Protein AF-A0A8D8G3G4-F1 (afdb_monomer)

Sequence (146 aa):
RKGREISDYAAKLGFFFSYIDLGGGFSGDKDVSIEKYSVHINKALDEFYPDDKGLTIIAEPGRYYSAAVVTSVIPVHGKRVFRDATDQNKIDKVFYYFNDGIYGTFISAKYRNQPVNPIIWKERGDCGPAYSTTLFGPTCDGSDFF

Nearest PDB structures (foldseek):
  7s3f-assembly1_B  TM=8.982E-01  e=3.004E-11  Homo sapiens
  7u6u-assembly1_B  TM=9.056E-01  e=3.654E-11  Homo sapiens
  1d7k-assembly1_B  TM=8.811E-01  e=3.423E-11  Homo sapiens
  7odc-assembly1_A-2  TM=8.958E-01  e=5.404E-11  Mus musculus
  4zgy-assembly1_A  TM=8.630E-01  e=3.900E-11  Homo sapiens

Foldseek 3Di:
DVVLVVQVVCVVVVDHDQEDEPEEDQAQPPPDDSCVPVVVVVVVCCVRPVPNPSHDYHYHYDNNVPVPPDDDDWDFPDKDWDADPVDNVHTAEMETETQAFCVPPCVVCVVVVHDDDDDDPDDPVPDDDDHHYKYAYDDPDPPRTD

Structure (mmCIF, N/CA/C/O backbone):
data_AF-A0A8D8G3G4-F1
#
_entry.id   AF-A0A8D8G3G4-F1
#
loop_
_atom_site.group_PDB
_atom_site.id
_atom_site.type_symbol
_atom_site.label_atom_id
_atom_site.label_alt_id
_atom_site.label_comp_id
_atom_site.label_asym_id
_atom_site.label_entity_id
_atom_site.label_seq_id
_atom_site.pdbx_PDB_ins_code
_atom_site.Cartn_x
_atom_site.Cartn_y
_atom_site.Cartn_z
_atom_site.occupancy
_atom_site.B_iso_or_equiv
_atom_site.auth_seq_id
_atom_site.auth_comp_id
_atom_site.auth_asym_id
_atom_site.auth_atom_id
_atom_site.pdbx_PDB_model_num
ATOM 1 N N . ARG A 1 1 ? -7.553 -5.935 24.695 1.00 89.44 1 ARG A N 1
ATOM 2 C CA . ARG A 1 1 ? -6.994 -5.712 26.053 1.00 89.44 1 ARG A CA 1
ATOM 3 C C . ARG A 1 1 ? -6.848 -4.234 26.422 1.00 89.44 1 ARG A C 1
ATOM 5 O O . ARG A 1 1 ? -7.676 -3.774 27.186 1.00 89.44 1 ARG A O 1
ATOM 12 N N . LYS A 1 2 ? -5.875 -3.469 25.892 1.00 93.69 2 LYS A N 1
ATOM 13 C CA . LYS A 1 2 ? -5.636 -2.072 26.330 1.00 93.69 2 LYS A CA 1
ATOM 14 C C . LYS A 1 2 ? -6.872 -1.166 26.217 1.00 93.69 2 LYS A C 1
ATOM 16 O O . LYS A 1 2 ? -7.165 -0.437 27.153 1.00 93.69 2 LYS A O 1
ATOM 21 N N . GLY A 1 3 ? -7.631 -1.269 25.122 1.00 92.62 3 GLY A N 1
ATOM 22 C CA . GLY A 1 3 ? -8.898 -0.538 24.986 1.00 92.62 3 GLY A CA 1
ATOM 23 C C . GLY A 1 3 ? -9.897 -0.842 26.111 1.00 92.62 3 GLY A C 1
ATOM 24 O O . GLY A 1 3 ? -10.552 0.071 26.606 1.00 92.62 3 GLY A O 1
ATOM 25 N N . ARG A 1 4 ? -9.946 -2.097 26.584 1.00 93.44 4 ARG A N 1
ATOM 26 C CA . ARG A 1 4 ? -10.833 -2.496 27.680 1.00 93.44 4 ARG A CA 1
ATOM 27 C C . ARG A 1 4 ? -10.364 -1.932 29.014 1.00 93.44 4 ARG A C 1
ATOM 29 O O . ARG A 1 4 ? -11.167 -1.349 29.724 1.00 93.44 4 ARG A O 1
ATOM 36 N N . GLU A 1 5 ? -9.061 -2.008 29.297 1.00 95.50 5 GLU A N 1
ATOM 37 C CA . GLU A 1 5 ? -8.463 -1.394 30.494 1.00 95.50 5 GLU A CA 1
ATOM 38 C C . GLU A 1 5 ? -8.795 0.104 30.591 1.00 95.50 5 GLU A C 1
ATOM 40 O O . GLU A 1 5 ? -9.141 0.600 31.662 1.00 95.50 5 GLU A O 1
ATOM 45 N N . ILE A 1 6 ? -8.712 0.819 29.463 1.00 95.44 6 ILE A N 1
ATOM 46 C CA . ILE A 1 6 ? -9.044 2.247 29.382 1.00 95.44 6 ILE A CA 1
ATOM 47 C C . ILE A 1 6 ? -10.545 2.466 29.600 1.00 95.44 6 ILE A C 1
ATOM 49 O O . ILE A 1 6 ? -10.916 3.346 30.373 1.00 95.44 6 ILE A O 1
ATOM 53 N N . SER A 1 7 ? -11.397 1.660 28.964 1.00 92.75 7 SER A N 1
ATOM 54 C CA . SER A 1 7 ? -12.857 1.771 29.091 1.00 92.75 7 SER A CA 1
ATO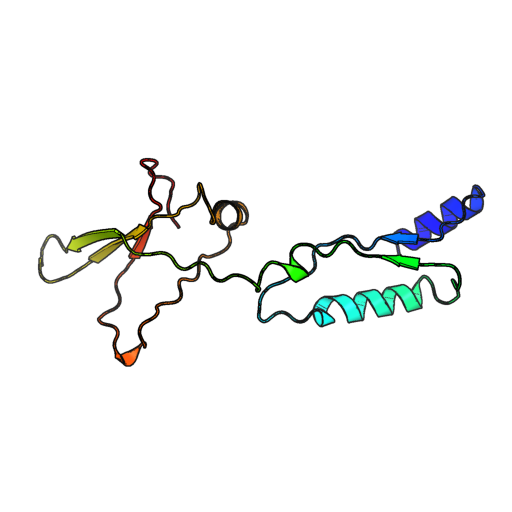M 55 C C . SER A 1 7 ? -13.331 1.490 30.522 1.00 92.75 7 SER A C 1
ATOM 57 O O . SER A 1 7 ? -14.140 2.240 31.061 1.00 92.75 7 SER A O 1
ATOM 59 N N . ASP A 1 8 ? -12.768 0.477 31.187 1.00 93.94 8 ASP A N 1
ATOM 60 C CA . ASP A 1 8 ? -13.067 0.153 32.588 1.00 93.94 8 ASP A CA 1
ATOM 61 C C . ASP A 1 8 ? -12.613 1.254 33.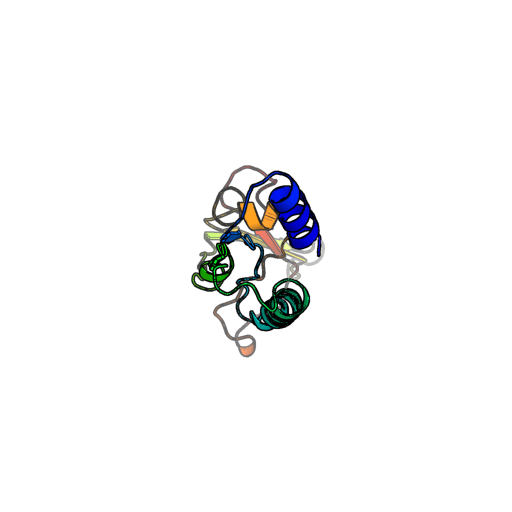545 1.00 93.94 8 ASP A C 1
ATOM 63 O O . ASP A 1 8 ? -13.291 1.565 34.527 1.00 93.94 8 ASP A O 1
ATOM 67 N N . TYR A 1 9 ? -11.451 1.851 33.278 1.00 96.94 9 TYR A N 1
ATOM 68 C CA . TYR A 1 9 ? -10.974 2.985 34.057 1.00 96.94 9 TYR A CA 1
ATOM 69 C C . TYR A 1 9 ? -11.873 4.212 33.865 1.00 96.94 9 TYR A C 1
ATOM 71 O O . TYR A 1 9 ? -12.252 4.847 34.848 1.00 96.94 9 TYR A O 1
ATOM 79 N N . ALA A 1 10 ? -12.272 4.506 32.628 1.00 95.75 10 ALA A N 1
ATOM 80 C CA . ALA A 1 10 ? -13.194 5.592 32.307 1.00 95.75 10 ALA A CA 1
ATOM 81 C C . ALA A 1 10 ? -14.556 5.410 33.002 1.00 95.75 10 ALA A C 1
ATOM 83 O O . ALA A 1 10 ? -15.073 6.363 33.589 1.00 95.75 10 ALA A O 1
ATOM 84 N N . ALA A 1 11 ? -15.080 4.181 33.052 1.00 94.19 11 ALA A N 1
ATOM 85 C CA . ALA A 1 11 ? -16.333 3.869 33.739 1.00 94.19 11 ALA A CA 1
ATOM 86 C C . ALA A 1 11 ? -16.271 4.170 35.246 1.00 94.19 11 ALA A C 1
ATOM 88 O O . ALA A 1 11 ? -17.225 4.710 35.807 1.00 94.19 11 ALA A O 1
ATOM 89 N N . LYS A 1 12 ? -15.129 3.917 35.905 1.00 97.31 12 LYS A N 1
ATOM 90 C CA . LYS A 1 12 ? -14.911 4.294 37.321 1.00 97.31 12 LYS A CA 1
ATOM 91 C C . LYS A 1 12 ? -14.946 5.807 37.550 1.00 97.31 12 LYS A C 1
ATOM 93 O O . LYS A 1 12 ? -15.196 6.242 38.668 1.00 97.31 12 LYS A O 1
ATOM 98 N N . LEU A 1 13 ? -14.693 6.591 36.505 1.00 97.88 13 LEU A N 1
ATOM 99 C CA . LEU A 1 13 ? -14.761 8.052 36.515 1.00 97.88 13 LEU A CA 1
ATOM 100 C C . LEU A 1 13 ? -16.129 8.587 36.050 1.00 97.88 13 LEU A C 1
ATOM 102 O O . LEU A 1 13 ? -16.302 9.799 35.960 1.00 97.88 13 LEU A O 1
ATOM 106 N N . GLY A 1 14 ? -17.096 7.710 35.758 1.00 97.31 14 GLY A N 1
ATOM 107 C CA . GLY A 1 14 ? -18.429 8.084 35.280 1.00 97.31 14 GLY A CA 1
ATOM 108 C C . GLY A 1 14 ? -18.532 8.308 33.766 1.00 97.31 14 GLY A C 1
ATOM 109 O O . GLY A 1 14 ? -19.561 8.796 33.303 1.00 97.31 14 GLY A O 1
ATOM 110 N N . PHE A 1 15 ? -17.503 7.952 32.988 1.00 95.38 15 PHE A N 1
ATOM 111 C CA . PHE A 1 15 ? -17.532 8.010 31.525 1.00 95.38 15 PHE A CA 1
ATOM 112 C C . PHE A 1 15 ? -17.838 6.634 30.930 1.00 95.38 15 PHE A C 1
ATOM 114 O O . PHE A 1 15 ? -17.093 5.679 31.136 1.00 95.38 15 PHE A O 1
ATOM 121 N N . PHE A 1 16 ? -18.904 6.549 30.136 1.00 92.19 16 PHE A N 1
ATOM 122 C CA . PHE A 1 16 ? -19.318 5.320 29.460 1.00 92.19 16 PHE A CA 1
ATOM 123 C C . PHE A 1 16 ? -19.148 5.491 27.954 1.00 92.19 16 PHE A C 1
ATOM 125 O O . PHE A 1 16 ? -19.860 6.274 27.326 1.00 92.19 16 PHE A O 1
ATOM 132 N N . PHE A 1 17 ? -18.175 4.794 27.373 1.00 91.44 17 PHE A N 1
ATOM 133 C CA . PHE A 1 17 ? -17.925 4.863 25.938 1.00 91.44 17 PHE A CA 1
ATOM 134 C C . PHE A 1 17 ? -18.878 3.951 25.171 1.00 91.44 17 PHE A C 1
ATOM 136 O O . PHE A 1 17 ? -19.101 2.807 25.550 1.00 91.44 17 PHE A O 1
ATOM 143 N N . SER A 1 18 ? -19.406 4.465 24.062 1.00 92.50 18 SER A N 1
ATOM 144 C CA . SER A 1 18 ? -20.281 3.719 23.148 1.00 92.50 18 SER A CA 1
ATOM 145 C C . SER A 1 18 ? -19.610 3.411 21.812 1.00 92.50 18 SER A C 1
ATOM 147 O O . SER A 1 18 ? -20.252 2.847 20.935 1.00 92.50 18 SER A O 1
ATOM 149 N N . TYR A 1 19 ? -18.338 3.780 21.638 1.00 93.81 19 TYR A N 1
ATOM 150 C CA . TYR A 1 19 ? -17.601 3.591 20.392 1.00 93.81 19 TYR A CA 1
ATOM 151 C C . TYR A 1 19 ? -16.211 3.014 20.642 1.00 93.81 19 TYR A C 1
ATOM 153 O O . TYR A 1 19 ? -15.516 3.434 21.568 1.00 93.81 19 TYR A O 1
ATOM 161 N N . ILE A 1 20 ? -15.794 2.101 19.765 1.00 93.31 20 ILE A N 1
ATOM 162 C CA . ILE A 1 20 ? -14.396 1.693 19.606 1.00 93.31 20 ILE A CA 1
ATOM 163 C C . ILE A 1 20 ? -13.993 1.950 18.171 1.00 93.31 20 ILE A C 1
ATOM 165 O O . ILE A 1 20 ? -14.584 1.387 17.253 1.00 93.31 20 ILE A O 1
ATOM 169 N N . ASP A 1 21 ? -12.942 2.743 18.009 1.00 95.75 21 ASP A N 1
ATOM 170 C CA . ASP A 1 21 ? -12.271 2.917 16.735 1.00 95.75 21 ASP A CA 1
ATOM 171 C C . ASP A 1 21 ? -11.052 1.996 16.646 1.00 95.75 21 ASP A C 1
ATOM 173 O O . ASP A 1 21 ? -10.131 2.065 17.465 1.00 95.75 21 ASP A O 1
ATOM 177 N N . LEU A 1 22 ? -11.072 1.094 15.667 1.00 95.69 22 LEU A N 1
ATOM 178 C CA . LEU A 1 22 ? -9.977 0.170 15.376 1.00 95.69 22 LEU A CA 1
ATOM 179 C C . LEU A 1 22 ? -8.855 0.825 14.554 1.00 95.69 22 LEU A C 1
ATOM 181 O O . LEU A 1 22 ? -7.785 0.229 14.407 1.00 95.69 22 LEU A O 1
ATOM 185 N N . GLY A 1 23 ? -9.090 2.024 14.018 1.00 97.06 23 GLY A N 1
ATOM 186 C CA . GLY A 1 23 ? -8.196 2.717 13.104 1.00 97.06 23 GLY A CA 1
ATOM 187 C C . GLY A 1 23 ? -8.055 1.993 11.764 1.00 97.06 23 GLY A C 1
ATOM 188 O O . GLY A 1 23 ? -8.939 1.258 11.316 1.00 97.06 23 GLY A O 1
ATOM 189 N N . GLY A 1 24 ? -6.926 2.230 11.095 1.00 96.88 24 GLY A N 1
ATOM 190 C CA . GLY A 1 24 ? -6.595 1.640 9.798 1.00 96.88 24 GLY A CA 1
ATOM 191 C C . GLY A 1 24 ? -5.493 0.576 9.860 1.00 96.88 24 GLY A C 1
ATOM 192 O O . GLY A 1 24 ? -5.369 -0.198 10.801 1.00 96.88 24 GLY A O 1
ATOM 193 N N . GLY A 1 25 ? -4.654 0.537 8.821 1.00 95.00 25 GLY A N 1
ATOM 194 C CA . GLY A 1 25 ? -3.491 -0.363 8.759 1.00 95.00 25 GLY A CA 1
ATOM 195 C C . GLY A 1 25 ? -3.753 -1.730 8.119 1.00 95.00 25 GLY A C 1
ATOM 196 O O . GLY A 1 25 ? -2.810 -2.491 7.905 1.00 95.00 25 GLY A O 1
ATOM 197 N N . PHE A 1 26 ? -4.998 -2.019 7.739 1.00 96.31 26 PHE A N 1
ATOM 198 C CA . PHE A 1 26 ? -5.336 -3.179 6.916 1.00 96.31 26 PHE A CA 1
ATOM 199 C C . PHE A 1 26 ? -4.617 -3.105 5.557 1.00 96.31 26 PHE A C 1
ATOM 201 O O . PHE A 1 26 ? -4.594 -2.047 4.913 1.00 96.31 26 PHE A O 1
ATOM 208 N N . SER A 1 27 ? -4.018 -4.219 5.124 1.00 94.06 27 SER A N 1
ATOM 209 C CA . SER A 1 27 ? -3.421 -4.308 3.785 1.00 94.06 27 SER A CA 1
ATOM 210 C C . SER A 1 27 ? -4.509 -4.175 2.718 1.00 94.06 27 SER A C 1
ATOM 212 O O . SER A 1 27 ? -5.607 -4.685 2.897 1.00 94.06 27 SER A O 1
ATOM 214 N N . GLY A 1 28 ? -4.196 -3.484 1.622 1.00 93.31 28 GLY A N 1
ATOM 215 C CA . GLY A 1 28 ? -5.020 -3.464 0.409 1.00 93.31 28 GLY A CA 1
ATOM 216 C C . GLY A 1 28 ? -4.300 -4.088 -0.782 1.00 93.31 28 GLY A C 1
ATOM 217 O O . GLY A 1 28 ? -4.609 -3.757 -1.924 1.00 93.31 28 GLY A O 1
ATOM 218 N N . ASP A 1 29 ? -3.284 -4.913 -0.524 1.00 90.81 29 ASP A N 1
ATOM 219 C CA . ASP A 1 29 ? -2.539 -5.602 -1.572 1.00 90.81 29 ASP A CA 1
ATOM 220 C C . ASP A 1 29 ? -3.441 -6.667 -2.216 1.00 90.81 29 ASP A C 1
ATOM 222 O O . ASP A 1 29 ? -4.194 -7.350 -1.522 1.00 90.81 29 ASP A O 1
ATOM 226 N N . LYS A 1 30 ? -3.353 -6.819 -3.543 1.00 86.56 30 LYS A N 1
ATOM 227 C CA . LYS A 1 30 ? -4.296 -7.602 -4.365 1.00 86.56 30 LYS A CA 1
ATOM 228 C C . LYS A 1 30 ? -4.536 -9.038 -3.874 1.00 86.56 30 LYS A C 1
ATOM 230 O O . LYS A 1 30 ? -5.646 -9.540 -4.006 1.00 86.56 30 LYS A O 1
ATOM 235 N N . ASP A 1 31 ? -3.518 -9.660 -3.285 1.00 89.25 31 ASP A N 1
ATOM 236 C CA . ASP A 1 31 ? -3.534 -11.071 -2.887 1.00 89.25 31 ASP A CA 1
ATOM 237 C C . ASP A 1 31 ? -3.518 -11.264 -1.357 1.00 89.25 31 ASP A C 1
ATOM 239 O O . ASP A 1 31 ? -3.179 -12.338 -0.855 1.00 89.25 31 ASP A O 1
ATOM 243 N N . VAL A 1 32 ? -3.865 -10.22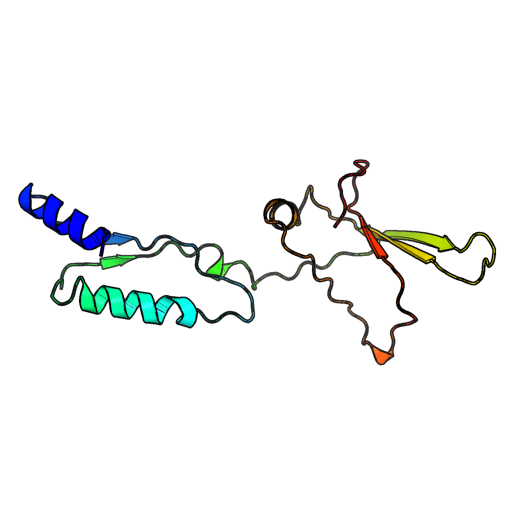6 -0.585 1.00 93.06 32 VAL A N 1
ATOM 244 C CA . VAL A 1 32 ? -3.911 -10.282 0.884 1.00 93.06 32 VAL A CA 1
ATOM 245 C C . VAL A 1 32 ? -5.355 -10.204 1.374 1.00 93.06 32 VAL A C 1
ATOM 247 O O . VAL A 1 32 ? -5.995 -9.159 1.314 1.00 93.06 32 VAL A O 1
ATOM 250 N N . SER A 1 33 ? -5.860 -11.314 1.920 1.00 94.81 33 SER A N 1
ATOM 251 C CA . SER A 1 33 ? -7.202 -11.367 2.511 1.00 94.81 33 SER A CA 1
ATOM 252 C C . SER A 1 33 ? -7.297 -10.563 3.814 1.00 94.81 33 SER A C 1
ATOM 254 O O . SER A 1 33 ? -6.410 -10.629 4.674 1.00 94.81 33 SER A O 1
ATOM 256 N N . ILE A 1 34 ? -8.429 -9.876 4.006 1.00 95.69 34 ILE A N 1
ATOM 257 C CA . ILE A 1 34 ? -8.776 -9.184 5.257 1.00 95.69 34 ILE A CA 1
ATOM 258 C C . ILE A 1 34 ? -8.890 -10.145 6.448 1.00 95.69 34 ILE A C 1
ATOM 260 O O . ILE A 1 34 ? -8.703 -9.726 7.591 1.00 95.69 34 ILE A O 1
ATOM 264 N N . GLU A 1 35 ? -9.118 -11.438 6.196 1.00 96.50 35 GLU A N 1
ATOM 265 C CA . GLU A 1 35 ? -9.202 -12.482 7.228 1.00 96.50 35 GLU A CA 1
ATOM 266 C C . GLU A 1 35 ? -7.940 -12.583 8.082 1.00 96.50 35 GLU A C 1
ATOM 268 O O . GLU A 1 35 ? -8.022 -12.901 9.269 1.00 96.50 35 GLU A O 1
ATOM 273 N N . LYS A 1 36 ? -6.784 -12.201 7.520 1.00 95.56 36 LYS A N 1
ATOM 274 C CA . LYS A 1 36 ? -5.522 -12.069 8.260 1.00 95.56 36 LYS A CA 1
ATOM 275 C C . LYS A 1 36 ? -5.651 -11.163 9.492 1.00 95.56 36 LYS A C 1
ATOM 277 O O . LYS A 1 36 ? -4.889 -11.315 10.442 1.00 95.56 36 LYS A O 1
ATOM 282 N N . TYR A 1 37 ? -6.588 -10.216 9.473 1.00 95.81 37 TYR A N 1
ATOM 283 C CA . TYR A 1 37 ? -6.842 -9.264 10.551 1.00 95.81 37 TYR A CA 1
ATOM 284 C C . TYR A 1 37 ? -8.176 -9.542 11.248 1.00 95.81 37 TYR A C 1
ATOM 286 O O . TYR A 1 37 ? -8.224 -9.590 12.479 1.00 95.81 37 TYR A O 1
ATOM 294 N N . SER A 1 38 ? -9.255 -9.740 10.480 1.00 96.31 38 SER A N 1
ATOM 295 C CA . SER A 1 38 ? -10.621 -9.769 11.018 1.00 96.31 38 SER A CA 1
ATOM 296 C C . SER A 1 38 ? -10.853 -10.914 12.002 1.00 96.31 38 SER A C 1
ATOM 298 O O . SER A 1 38 ? -11.510 -10.702 13.015 1.00 96.31 38 SER A O 1
ATOM 300 N N . VAL A 1 39 ? -10.251 -12.090 11.787 1.00 97.56 39 VAL A N 1
ATOM 301 C CA . VAL A 1 39 ? -10.379 -13.236 12.707 1.00 97.56 39 VAL A CA 1
ATOM 302 C C . VAL A 1 39 ? -9.844 -12.892 14.099 1.00 97.56 39 VAL A C 1
ATOM 304 O O . VAL A 1 39 ? -10.472 -13.202 15.111 1.00 97.56 39 VAL A O 1
ATOM 307 N N . HIS A 1 40 ? -8.697 -12.217 14.164 1.00 96.94 40 HIS A N 1
ATOM 308 C CA . HIS A 1 40 ? -8.088 -11.825 15.433 1.00 96.94 40 HIS A CA 1
ATOM 309 C C . HIS A 1 40 ? -8.833 -10.671 16.102 1.00 96.94 40 HIS A C 1
ATOM 311 O O . HIS A 1 40 ? -8.977 -10.670 17.323 1.00 96.94 40 HIS A O 1
ATOM 317 N N . ILE A 1 41 ? -9.316 -9.711 15.310 1.00 96.31 41 ILE A N 1
ATOM 318 C CA . ILE A 1 41 ? -10.118 -8.586 15.798 1.00 96.31 41 ILE A CA 1
ATOM 319 C C . ILE A 1 41 ? -11.423 -9.098 16.399 1.00 96.31 41 ILE A C 1
ATOM 321 O O . ILE A 1 41 ? -11.703 -8.794 17.553 1.00 96.31 41 ILE A O 1
ATOM 325 N N . ASN A 1 42 ? -12.168 -9.926 15.665 1.00 95.88 42 ASN A N 1
ATOM 326 C CA . ASN A 1 42 ? -13.444 -10.476 16.120 1.00 95.88 42 ASN A CA 1
ATOM 327 C C . ASN A 1 42 ? -13.260 -11.296 17.397 1.00 95.88 42 ASN A C 1
ATOM 329 O O . ASN A 1 42 ? -13.931 -11.031 18.387 1.00 95.88 42 ASN A O 1
ATOM 333 N N . LYS A 1 43 ? -12.256 -12.183 17.440 1.00 96.88 43 LYS A N 1
ATOM 334 C CA . LYS A 1 43 ? -11.939 -12.938 18.659 1.00 96.88 43 LYS A CA 1
ATOM 335 C C . LYS A 1 43 ? -11.640 -12.024 19.854 1.00 96.88 43 LYS A C 1
ATOM 337 O O . LYS A 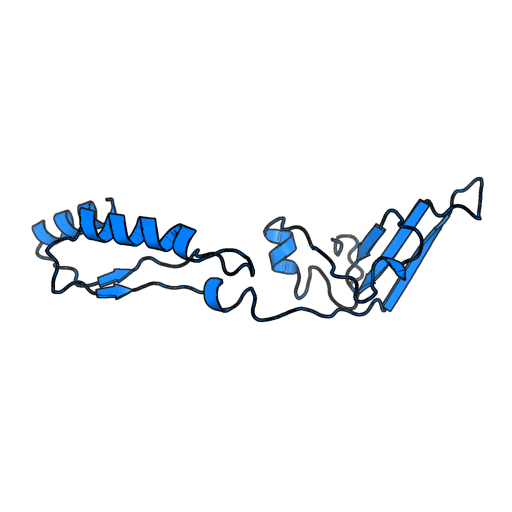1 43 ? -12.053 -12.317 20.970 1.00 96.88 43 LYS A O 1
ATOM 342 N N . ALA A 1 44 ? -10.902 -10.935 19.642 1.00 95.56 44 ALA A N 1
ATOM 343 C CA . ALA A 1 44 ? -10.600 -9.989 20.709 1.00 95.56 44 ALA A CA 1
ATOM 344 C C . ALA A 1 44 ? -11.841 -9.195 21.148 1.00 95.56 44 ALA A C 1
ATOM 346 O O . ALA A 1 44 ? -11.976 -8.894 22.331 1.00 95.56 44 ALA A O 1
ATOM 347 N N . LEU A 1 45 ? -12.736 -8.844 20.226 1.00 94.25 45 LEU A N 1
ATOM 348 C CA . LEU A 1 45 ? -14.000 -8.191 20.559 1.00 94.25 45 LEU A CA 1
ATOM 349 C C . LEU A 1 45 ? -14.882 -9.118 21.400 1.00 94.25 45 LEU A C 1
ATOM 351 O O . LEU A 1 45 ? -15.338 -8.690 22.456 1.00 94.25 45 LEU A O 1
ATOM 355 N N . ASP A 1 46 ? -15.005 -10.388 21.012 1.00 94.25 46 ASP A N 1
ATOM 356 C CA . ASP A 1 46 ? -15.747 -11.401 21.771 1.00 94.25 46 ASP A CA 1
ATOM 357 C C . ASP A 1 46 ? -15.152 -11.615 23.175 1.00 94.25 46 ASP A C 1
ATOM 359 O O . ASP A 1 46 ? -15.883 -11.764 24.150 1.00 94.25 46 ASP A O 1
ATOM 363 N N . GLU A 1 47 ? -13.820 -11.608 23.304 1.00 95.62 47 GLU A N 1
ATOM 364 C CA . GLU A 1 47 ? -13.134 -11.796 24.591 1.00 95.62 47 GLU A CA 1
ATOM 365 C C . GLU A 1 47 ? -13.254 -10.573 25.514 1.00 95.62 47 GLU A C 1
ATOM 367 O O . GLU A 1 47 ? -13.439 -10.723 26.721 1.00 95.62 47 GLU A O 1
ATOM 372 N N . PHE A 1 48 ? -13.104 -9.356 24.978 1.00 93.69 48 PHE A N 1
ATOM 373 C CA . PHE A 1 48 ? -12.980 -8.141 25.793 1.00 93.69 48 PHE A CA 1
ATOM 374 C C . PHE A 1 48 ? -14.273 -7.323 25.913 1.00 93.69 48 PHE A C 1
ATOM 376 O O . PHE A 1 48 ? -14.361 -6.490 26.816 1.00 93.69 48 PHE A O 1
ATOM 383 N N . TYR A 1 49 ? -15.257 -7.537 25.040 1.00 92.19 49 TYR A N 1
ATOM 384 C CA . TYR A 1 49 ? -16.534 -6.813 25.025 1.00 92.19 49 TYR A CA 1
ATOM 385 C C . TYR A 1 49 ? -17.754 -7.742 24.812 1.00 92.19 49 TYR A C 1
ATOM 387 O O . TYR A 1 49 ? -18.624 -7.412 24.007 1.00 92.19 49 TYR A O 1
ATOM 395 N N . PRO A 1 50 ? -17.866 -8.887 25.524 1.00 88.44 50 PRO A N 1
ATOM 396 C CA . PRO A 1 50 ? -18.908 -9.894 25.270 1.00 88.44 50 PRO A CA 1
ATOM 397 C C . PRO A 1 50 ? -20.350 -9.412 25.517 1.00 88.44 50 PRO A C 1
ATOM 399 O O . PRO A 1 50 ? -21.274 -9.882 24.858 1.00 88.44 50 PRO A O 1
ATOM 402 N N . ASP A 1 51 ? -20.553 -8.472 26.446 1.00 80.88 51 ASP A N 1
ATOM 403 C CA . ASP A 1 51 ? -21.885 -8.064 26.931 1.00 80.88 51 ASP A CA 1
ATOM 404 C C . ASP A 1 51 ? -22.273 -6.621 26.553 1.00 80.88 51 ASP A C 1
ATOM 406 O O . ASP A 1 51 ? -23.296 -6.091 26.997 1.00 80.88 51 ASP A O 1
ATOM 410 N N . ASP A 1 52 ? -21.473 -5.960 25.719 1.00 73.81 52 ASP A N 1
ATOM 411 C CA . ASP A 1 52 ? -21.572 -4.522 25.463 1.00 73.81 52 ASP A CA 1
ATOM 412 C C . ASP A 1 52 ? -22.556 -4.204 24.314 1.00 73.81 52 ASP A C 1
ATOM 414 O O . ASP A 1 52 ? -22.197 -3.745 23.232 1.00 73.81 52 ASP A O 1
ATOM 418 N N . LYS A 1 53 ? -23.857 -4.437 24.552 1.00 68.62 53 LYS A N 1
ATOM 419 C CA . LYS A 1 53 ? -24.941 -4.264 23.552 1.00 68.62 53 LYS A CA 1
ATOM 420 C C . LYS A 1 53 ? -25.133 -2.829 23.028 1.00 68.62 53 LYS A C 1
ATOM 422 O O . LYS A 1 53 ? -25.873 -2.637 22.068 1.00 68.62 53 LYS A O 1
ATOM 427 N N . GLY A 1 54 ? -24.516 -1.831 23.661 1.00 80.88 54 GLY A N 1
ATOM 428 C CA . GLY A 1 54 ? -24.546 -0.422 23.241 1.00 80.88 54 GLY A CA 1
ATOM 429 C C . GLY A 1 54 ? -23.271 0.053 22.539 1.00 80.88 54 GLY A C 1
ATOM 430 O O . GLY A 1 54 ? -23.150 1.241 22.239 1.00 80.88 54 GLY A O 1
ATOM 431 N N . LEU A 1 55 ? -22.310 -0.843 22.318 1.00 90.12 55 LEU A N 1
ATOM 432 C CA . LEU A 1 55 ? -21.002 -0.521 21.766 1.00 90.12 55 LEU A CA 1
ATOM 433 C C . LEU A 1 55 ? -21.012 -0.627 20.240 1.00 90.12 55 LEU A C 1
ATOM 435 O O . LEU A 1 55 ? -21.324 -1.667 19.667 1.00 90.12 55 LEU A O 1
ATOM 439 N N . THR A 1 56 ? -20.637 0.459 19.579 1.00 94.69 56 THR A N 1
ATOM 440 C CA . THR A 1 56 ? -20.478 0.536 18.128 1.00 94.69 56 THR A CA 1
ATOM 441 C C . THR A 1 56 ? -19.003 0.408 17.772 1.00 94.69 56 THR A C 1
ATOM 443 O O . THR A 1 56 ? -18.165 1.167 18.261 1.00 94.69 56 THR A O 1
ATOM 446 N N . ILE A 1 57 ? -18.672 -0.544 16.903 1.00 94.06 57 ILE A N 1
ATOM 447 C CA . ILE A 1 57 ? -17.306 -0.733 16.411 1.00 94.06 57 ILE A CA 1
ATOM 448 C C . ILE A 1 57 ? -17.167 -0.033 15.061 1.00 94.06 57 ILE A C 1
ATOM 450 O O . ILE A 1 57 ? -17.946 -0.292 14.143 1.00 94.06 57 ILE A O 1
ATOM 454 N N . ILE A 1 58 ? -16.169 0.837 14.942 1.00 97.12 58 ILE A N 1
ATOM 455 C CA . ILE A 1 58 ? -15.805 1.526 13.702 1.00 97.12 58 ILE A CA 1
ATOM 456 C C . ILE A 1 58 ? -14.340 1.249 13.353 1.00 97.12 58 ILE A C 1
ATOM 458 O O . ILE A 1 58 ? -13.560 0.765 14.175 1.00 97.12 58 ILE A O 1
ATOM 462 N N . ALA A 1 59 ? -13.977 1.527 12.106 1.00 97.56 59 ALA A N 1
ATOM 463 C CA . ALA A 1 59 ? -12.611 1.425 11.617 1.00 97.56 59 ALA A CA 1
ATOM 464 C C . ALA A 1 59 ? -12.360 2.489 10.541 1.00 97.56 59 ALA A C 1
ATOM 466 O O . ALA A 1 59 ? -13.294 2.947 9.880 1.00 97.56 59 ALA A O 1
ATOM 467 N N . GLU A 1 60 ? -11.087 2.795 10.298 1.00 97.81 60 GLU A N 1
ATOM 468 C CA . GLU A 1 60 ? -10.611 3.799 9.336 1.00 97.81 60 GLU A CA 1
ATOM 469 C C . GLU A 1 60 ? -9.782 3.157 8.190 1.00 97.81 60 GLU A C 1
ATOM 471 O O . GLU A 1 60 ? -8.599 3.471 7.986 1.00 97.81 60 GLU A O 1
ATOM 476 N N . PRO A 1 61 ? -10.339 2.198 7.419 1.00 96.75 61 PRO A N 1
ATOM 477 C CA . PRO A 1 61 ? -9.608 1.519 6.351 1.00 96.75 61 PRO A CA 1
ATOM 478 C C . PRO A 1 61 ? -9.348 2.446 5.149 1.00 96.75 61 PRO A C 1
ATOM 480 O O . PRO A 1 61 ? -10.199 2.625 4.288 1.00 96.75 61 PRO A O 1
ATOM 483 N N . GLY A 1 62 ? -8.135 2.991 5.033 1.00 96.69 62 GLY A N 1
ATOM 484 C CA . GLY A 1 62 ? -7.719 3.755 3.845 1.00 96.69 62 GLY A CA 1
ATOM 485 C C . GLY A 1 62 ? -7.153 2.871 2.727 1.00 96.69 62 GLY A C 1
ATOM 486 O O . GLY A 1 62 ? -7.764 2.669 1.676 1.00 96.69 62 GLY A O 1
ATOM 487 N N . ARG A 1 63 ? -5.951 2.320 2.958 1.00 93.81 63 ARG A N 1
ATOM 488 C CA . ARG A 1 63 ? -5.209 1.515 1.9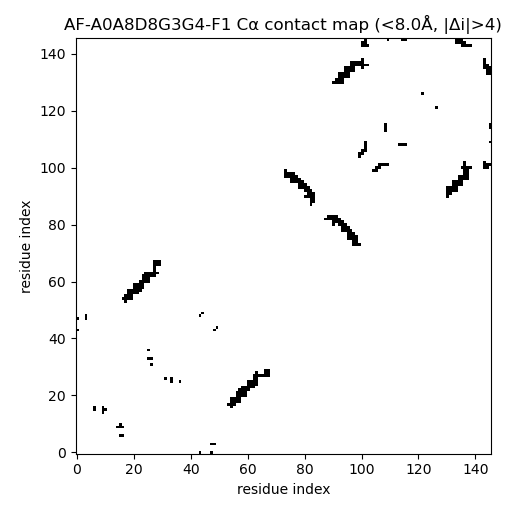67 1.00 93.81 63 ARG A CA 1
ATOM 489 C C . ARG A 1 63 ? -5.993 0.294 1.491 1.00 93.81 63 ARG A C 1
ATOM 491 O O . ARG A 1 63 ? -5.932 -0.024 0.311 1.00 93.81 63 ARG A O 1
ATOM 498 N N . TYR A 1 64 ? -6.738 -0.338 2.395 1.00 96.44 64 TYR A N 1
ATOM 499 C CA . TYR A 1 64 ? -7.590 -1.491 2.106 1.00 96.44 64 TYR A CA 1
ATOM 500 C C . TYR A 1 64 ? -8.500 -1.277 0.893 1.00 96.44 64 TYR A C 1
ATOM 502 O O . TYR A 1 64 ? -8.542 -2.121 0.007 1.00 96.44 64 TYR A O 1
ATOM 510 N N . TYR A 1 65 ? -9.164 -0.121 0.808 1.00 95.62 65 TYR A N 1
ATOM 511 C CA . TYR A 1 65 ? -10.070 0.177 -0.302 1.00 95.62 65 TYR A CA 1
ATOM 512 C C . TYR A 1 65 ? -9.371 0.665 -1.573 1.00 95.62 65 TYR A C 1
ATOM 514 O O . TYR A 1 65 ? -9.969 0.630 -2.642 1.00 95.62 65 TYR A O 1
ATOM 522 N N . SER A 1 66 ? -8.139 1.167 -1.475 1.00 94.50 66 SER A N 1
ATOM 523 C CA . SER A 1 66 ? -7.543 2.014 -2.520 1.00 94.50 66 SER A CA 1
ATOM 524 C C . SER A 1 66 ? -6.268 1.460 -3.153 1.00 94.50 66 SER A C 1
ATOM 526 O O . SER A 1 66 ? -5.888 1.919 -4.225 1.00 94.50 66 SER A O 1
ATOM 528 N N . ALA A 1 67 ? -5.587 0.490 -2.541 1.00 91.81 67 ALA A N 1
ATOM 529 C CA . ALA A 1 67 ? -4.284 0.051 -3.042 1.00 91.81 67 ALA A CA 1
ATOM 530 C C . ALA A 1 67 ? -4.366 -0.785 -4.330 1.00 91.81 67 ALA A C 1
ATOM 532 O O . ALA A 1 67 ? -3.625 -0.507 -5.267 1.00 91.81 67 ALA A O 1
ATOM 533 N N . ALA A 1 68 ? -5.257 -1.777 -4.405 1.00 92.12 68 ALA A N 1
ATOM 534 C CA . ALA A 1 68 ? -5.336 -2.682 -5.558 1.00 92.12 68 ALA A CA 1
ATOM 535 C C . ALA A 1 68 ? -6.247 -2.194 -6.703 1.00 92.12 68 ALA A C 1
ATOM 537 O O . ALA A 1 68 ? -6.348 -2.869 -7.726 1.00 92.12 68 ALA A O 1
ATOM 538 N N . VAL A 1 69 ? -6.924 -1.049 -6.550 1.00 93.12 69 VAL A N 1
ATOM 539 C CA . VAL A 1 69 ? -7.932 -0.584 -7.527 1.00 93.12 69 VAL A CA 1
ATOM 540 C C . VAL A 1 69 ? -7.330 0.131 -8.737 1.00 93.12 69 VAL A C 1
ATOM 542 O O . VAL A 1 69 ? -8.004 0.280 -9.753 1.00 93.12 69 VAL A O 1
ATOM 545 N N . VAL A 1 70 ? -6.065 0.555 -8.656 1.00 90.12 70 VAL A N 1
ATOM 546 C CA . VAL A 1 70 ? -5.359 1.242 -9.745 1.00 90.12 70 VAL A CA 1
ATOM 547 C C . VAL A 1 70 ? -4.121 0.450 -10.146 1.00 90.12 70 VAL A C 1
ATOM 549 O O . VAL A 1 70 ? -3.348 0.005 -9.304 1.00 90.12 70 VAL A O 1
ATOM 552 N N . THR A 1 71 ? -3.905 0.314 -11.454 1.00 89.56 71 THR A N 1
ATOM 553 C CA . THR A 1 71 ? -2.630 -0.134 -12.027 1.00 89.56 71 THR A CA 1
ATOM 554 C C . THR A 1 71 ? -2.019 1.026 -12.801 1.00 89.56 71 THR A C 1
ATOM 556 O O . THR A 1 71 ? -2.654 1.556 -13.711 1.00 89.56 71 THR A O 1
ATOM 559 N N . SER A 1 72 ? -0.800 1.433 -12.441 1.00 89.81 72 SER A N 1
ATOM 560 C CA . SER A 1 72 ? -0.084 2.482 -13.173 1.00 89.81 72 SER A CA 1
ATOM 561 C C . SER A 1 72 ? 0.526 1.914 -14.456 1.00 89.81 72 SER A C 1
ATOM 563 O O . SER A 1 72 ? 1.200 0.883 -14.423 1.00 89.81 72 SER A O 1
ATOM 565 N N . VAL A 1 73 ? 0.284 2.582 -15.585 1.00 91.38 73 VAL A N 1
ATOM 566 C CA . VAL A 1 73 ? 0.847 2.235 -16.897 1.00 91.38 73 VAL A CA 1
ATOM 567 C C . VAL A 1 73 ? 1.807 3.338 -17.305 1.00 91.38 73 VAL A C 1
ATOM 569 O O . VAL A 1 73 ? 1.403 4.487 -17.466 1.00 91.38 73 VAL A O 1
ATOM 572 N N . ILE A 1 74 ? 3.079 2.982 -17.470 1.00 89.94 74 ILE A N 1
ATOM 573 C CA . ILE A 1 74 ? 4.156 3.956 -17.643 1.00 89.94 74 ILE A CA 1
ATOM 574 C C . ILE A 1 74 ? 4.932 3.638 -18.919 1.00 89.94 74 ILE A C 1
ATOM 576 O O . ILE A 1 74 ? 5.532 2.563 -19.020 1.00 89.94 74 ILE A O 1
ATOM 580 N N . PRO A 1 75 ? 4.930 4.540 -19.913 1.00 91.88 75 PRO A N 1
ATOM 581 C CA . PRO A 1 75 ? 5.716 4.360 -21.119 1.00 91.88 75 PRO A CA 1
ATOM 582 C C . PRO A 1 75 ? 7.215 4.511 -20.846 1.00 91.88 75 PRO A C 1
ATOM 584 O O . PRO A 1 75 ? 7.667 5.406 -20.130 1.00 91.88 75 PRO A O 1
ATOM 587 N N . VAL A 1 76 ? 8.003 3.672 -21.518 1.00 93.12 76 VAL A N 1
ATOM 588 C CA . VAL A 1 76 ? 9.442 3.891 -21.684 1.00 93.12 76 VAL A CA 1
ATOM 589 C C . VAL A 1 76 ? 9.628 4.991 -22.726 1.00 93.12 76 VAL A C 1
ATOM 591 O O . VAL A 1 76 ? 9.365 4.759 -23.906 1.00 93.12 76 VAL A O 1
ATOM 594 N N . HIS A 1 77 ? 10.097 6.170 -22.319 1.00 93.19 77 HIS A N 1
ATOM 595 C CA . HIS A 1 77 ? 10.370 7.279 -23.251 1.00 93.19 77 HIS A CA 1
ATOM 596 C C . HIS A 1 77 ? 11.851 7.396 -23.648 1.00 93.19 77 HIS A C 1
ATOM 598 O O . HIS A 1 77 ? 12.197 8.144 -24.558 1.00 93.19 77 HIS A O 1
ATOM 604 N N . GLY A 1 78 ? 12.733 6.637 -22.992 1.00 95.75 78 GLY A N 1
ATOM 605 C CA . GLY A 1 78 ? 14.170 6.683 -23.222 1.00 95.75 78 GLY A CA 1
ATOM 606 C C . GLY A 1 78 ? 14.843 5.371 -22.845 1.00 95.75 78 GLY A C 1
ATOM 607 O O . GLY A 1 78 ? 14.390 4.645 -21.958 1.00 95.75 78 GLY A O 1
ATOM 608 N N . LYS A 1 79 ? 15.953 5.067 -23.520 1.00 95.81 79 LYS A N 1
ATOM 609 C CA . LYS A 1 79 ? 16.753 3.860 -23.299 1.00 95.81 79 LYS A CA 1
ATOM 610 C C . LYS A 1 79 ? 18.232 4.181 -23.466 1.00 95.81 79 LYS A C 1
ATOM 612 O O . LYS A 1 79 ? 18.619 4.786 -24.463 1.00 95.81 79 LYS A O 1
ATOM 617 N N . ARG A 1 80 ? 19.069 3.704 -22.545 1.00 96.44 80 ARG A N 1
ATOM 618 C CA . ARG A 1 80 ? 20.533 3.740 -22.674 1.00 96.44 80 ARG A CA 1
ATOM 619 C C . ARG A 1 80 ? 21.098 2.334 -22.541 1.00 96.44 80 ARG A C 1
ATOM 621 O O . ARG A 1 80 ? 20.760 1.621 -21.604 1.00 96.44 80 ARG A O 1
ATOM 628 N N . VAL A 1 81 ? 21.948 1.932 -23.479 1.00 96.69 81 VAL A N 1
ATOM 629 C CA . VAL A 1 81 ? 22.577 0.604 -23.494 1.00 96.69 81 VAL A CA 1
ATOM 630 C C . VAL A 1 81 ? 24.055 0.757 -23.167 1.00 96.69 81 VAL A C 1
ATOM 632 O O . VAL A 1 81 ? 24.755 1.516 -23.833 1.00 96.69 81 VAL A O 1
ATOM 635 N N . PHE A 1 82 ? 24.513 0.033 -22.151 1.00 96.19 82 PHE A N 1
ATOM 636 C CA . PHE A 1 82 ? 25.920 -0.088 -21.790 1.00 96.19 82 PHE A CA 1
ATOM 637 C C . PHE A 1 82 ? 26.437 -1.414 -22.339 1.00 96.19 82 PHE A C 1
ATOM 639 O O . PHE A 1 82 ? 25.855 -2.471 -22.079 1.00 96.19 82 PHE A O 1
ATOM 646 N N . ARG A 1 83 ? 27.496 -1.336 -23.140 1.00 95.31 83 ARG A N 1
ATOM 647 C CA . ARG A 1 83 ? 28.135 -2.480 -23.791 1.00 95.31 83 ARG A CA 1
ATOM 648 C C . ARG A 1 83 ? 29.493 -2.735 -23.154 1.00 95.31 83 ARG A C 1
ATOM 650 O O . ARG A 1 83 ? 30.109 -1.785 -22.667 1.00 95.31 83 ARG A O 1
ATOM 657 N N . ASP A 1 84 ? 29.921 -3.989 -23.187 1.00 93.25 84 ASP A N 1
ATOM 658 C CA . ASP A 1 84 ? 31.235 -4.395 -22.697 1.00 93.25 84 ASP A CA 1
ATOM 659 C C . ASP A 1 84 ? 32.329 -3.641 -23.475 1.00 93.25 84 ASP A C 1
ATOM 661 O O . ASP A 1 84 ? 32.237 -3.443 -24.691 1.00 93.25 84 ASP A O 1
ATOM 665 N N . ALA A 1 85 ? 33.355 -3.170 -22.763 1.00 90.75 85 ALA A N 1
ATOM 666 C CA . ALA A 1 85 ? 34.435 -2.383 -23.358 1.00 90.75 85 ALA A CA 1
ATOM 667 C C . ALA A 1 85 ? 35.301 -3.202 -24.332 1.00 90.75 85 ALA A C 1
ATOM 669 O O . ALA A 1 85 ? 35.935 -2.632 -25.220 1.00 90.75 85 ALA A O 1
ATOM 670 N N . THR A 1 86 ? 35.334 -4.523 -24.156 1.00 93.50 86 THR A N 1
ATOM 671 C CA . THR A 1 86 ? 36.121 -5.473 -24.950 1.00 93.50 86 THR A CA 1
ATOM 672 C C . THR A 1 86 ? 35.291 -6.203 -26.006 1.00 93.50 86 THR A C 1
ATOM 674 O O . THR A 1 86 ? 35.843 -6.596 -27.032 1.00 93.50 86 THR A O 1
ATOM 677 N N . ASP A 1 87 ? 33.972 -6.320 -25.813 1.00 92.81 87 ASP A N 1
ATOM 678 C CA . ASP A 1 87 ? 33.039 -6.898 -26.787 1.00 92.81 87 ASP A CA 1
ATOM 679 C C . ASP A 1 87 ? 31.786 -6.026 -26.964 1.00 92.81 87 ASP A C 1
ATOM 681 O O . ASP A 1 87 ? 30.820 -6.105 -26.205 1.00 92.81 87 ASP A O 1
ATOM 685 N N . GLN A 1 88 ? 31.746 -5.236 -28.040 1.00 87.88 88 GLN A N 1
ATOM 686 C CA . GLN A 1 88 ? 30.603 -4.365 -28.326 1.00 87.88 88 GLN A CA 1
ATOM 687 C C . GLN A 1 88 ? 29.293 -5.129 -28.588 1.00 87.88 88 GLN A C 1
ATOM 689 O O . GLN A 1 88 ? 28.216 -4.531 -28.505 1.00 87.88 88 GLN A O 1
ATOM 694 N N . ASN A 1 89 ? 29.327 -6.432 -28.878 1.00 89.81 89 ASN 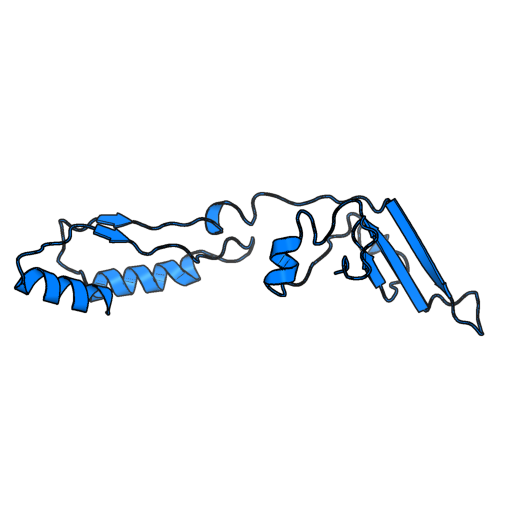A N 1
ATOM 695 C CA . ASN A 1 89 ? 28.106 -7.223 -29.039 1.00 89.81 89 ASN A CA 1
ATOM 696 C C . ASN A 1 89 ? 27.486 -7.612 -27.694 1.00 89.81 89 ASN A C 1
ATOM 698 O O . ASN A 1 89 ? 26.276 -7.850 -27.624 1.00 89.81 89 ASN A O 1
ATOM 702 N N . LYS A 1 90 ? 28.274 -7.604 -26.618 1.00 93.38 90 LYS A N 1
ATOM 703 C CA . LYS A 1 90 ? 27.822 -7.918 -25.268 1.00 93.38 90 LYS A CA 1
ATOM 704 C C . LYS A 1 90 ? 27.228 -6.682 -24.592 1.00 93.38 90 LYS A C 1
ATOM 706 O O . LYS A 1 90 ? 27.835 -5.616 -24.529 1.00 93.38 90 LYS A O 1
ATOM 711 N N . ILE A 1 91 ? 26.005 -6.831 -24.087 1.00 95.44 91 ILE A N 1
ATOM 712 C CA . ILE A 1 91 ? 25.301 -5.802 -23.314 1.00 95.44 91 ILE A CA 1
ATOM 713 C C . ILE A 1 91 ? 25.453 -6.135 -21.831 1.00 95.44 91 ILE A C 1
ATOM 715 O O . ILE A 1 91 ? 24.981 -7.181 -21.389 1.00 95.44 91 ILE A O 1
ATOM 719 N N . ASP A 1 92 ? 26.055 -5.224 -21.072 1.00 94.00 92 ASP A N 1
ATOM 720 C CA . ASP A 1 92 ? 26.262 -5.388 -19.630 1.00 94.00 92 ASP A CA 1
ATOM 721 C C . ASP A 1 92 ? 25.067 -4.874 -18.825 1.00 94.00 92 ASP A C 1
ATOM 723 O O . ASP A 1 92 ? 24.632 -5.497 -17.853 1.00 94.00 92 ASP A O 1
ATOM 727 N N . LYS A 1 93 ? 24.528 -3.714 -19.220 1.00 95.44 93 LYS A N 1
ATOM 728 C CA . LYS A 1 93 ? 23.466 -3.032 -18.479 1.00 95.44 93 LYS A CA 1
ATOM 729 C C . LYS A 1 93 ? 22.585 -2.195 -19.397 1.00 95.44 93 LYS A C 1
ATOM 731 O O . LYS A 1 93 ? 23.048 -1.632 -20.389 1.00 95.44 93 LYS A O 1
ATOM 736 N N . VAL A 1 94 ? 21.314 -2.061 -19.044 1.00 95.81 94 VAL A N 1
ATOM 737 C CA . VAL A 1 94 ? 20.357 -1.201 -19.746 1.00 95.81 94 VAL A CA 1
ATOM 738 C C . VAL A 1 94 ? 19.705 -0.247 -18.755 1.00 95.81 94 VAL A C 1
ATOM 740 O O . VAL A 1 94 ? 19.297 -0.649 -17.671 1.00 95.81 94 VAL A O 1
ATOM 743 N N . PHE A 1 95 ? 19.603 1.030 -19.110 1.00 96.19 95 PHE A N 1
ATOM 744 C CA . PHE A 1 95 ? 18.745 1.972 -18.394 1.00 96.19 95 PHE A CA 1
ATOM 745 C C . PHE A 1 95 ? 17.477 2.206 -19.197 1.00 96.19 95 PHE A C 1
ATOM 747 O O . PHE A 1 95 ? 17.547 2.393 -20.418 1.00 96.19 95 PHE A O 1
ATOM 754 N N . TYR A 1 96 ? 16.346 2.241 -18.502 1.00 95.25 96 TYR A N 1
ATOM 755 C CA . TYR A 1 96 ? 15.080 2.718 -19.042 1.00 95.25 96 TYR A CA 1
ATOM 756 C C . TYR A 1 96 ? 14.646 3.958 -18.282 1.00 95.25 96 TYR A C 1
ATOM 758 O O . TYR A 1 96 ? 14.758 4.010 -17.059 1.00 95.25 96 TYR A O 1
ATOM 766 N N . TYR A 1 97 ? 14.157 4.934 -19.032 1.00 95.69 97 TYR A N 1
ATOM 767 C CA . TYR A 1 97 ? 13.640 6.183 -18.501 1.00 95.69 97 TYR A CA 1
ATOM 768 C C . TYR A 1 97 ? 12.126 6.191 -18.677 1.00 95.69 97 TYR A C 1
ATOM 770 O O . TYR A 1 97 ? 11.605 5.751 -19.714 1.00 95.69 97 TYR A O 1
ATOM 778 N N . PHE A 1 98 ? 11.434 6.675 -17.661 1.00 94.75 98 PHE A N 1
ATOM 779 C CA . PHE A 1 98 ? 9.987 6.754 -17.589 1.00 94.75 98 PHE A CA 1
ATOM 780 C C . PHE A 1 98 ? 9.524 8.204 -17.501 1.00 94.75 98 PHE A C 1
ATOM 782 O O . PHE A 1 98 ? 10.261 9.085 -17.071 1.00 94.75 98 PHE A O 1
ATOM 789 N N . ASN A 1 99 ? 8.264 8.445 -17.859 1.00 94.44 99 ASN A N 1
ATOM 790 C CA . ASN A 1 99 ? 7.635 9.756 -17.692 1.00 94.44 99 ASN A CA 1
ATOM 791 C C . ASN A 1 99 ? 7.083 10.007 -16.271 1.00 94.44 99 ASN A C 1
ATOM 793 O O . ASN A 1 99 ? 6.477 11.050 -16.047 1.00 94.44 99 ASN A O 1
ATOM 797 N N . ASP A 1 100 ? 7.280 9.076 -15.335 1.00 94.50 100 ASP A N 1
ATOM 798 C CA . ASP A 1 100 ? 6.909 9.192 -13.922 1.00 94.50 100 ASP A CA 1
ATOM 799 C C . ASP A 1 100 ? 7.995 8.543 -13.047 1.00 94.50 100 ASP A C 1
ATOM 801 O O . ASP A 1 100 ? 8.722 7.654 -13.496 1.00 94.50 100 ASP A O 1
ATOM 805 N N . GLY A 1 101 ? 8.145 9.029 -11.819 1.00 93.38 101 GLY A N 1
ATOM 806 C CA . GLY A 1 101 ? 9.332 8.835 -10.990 1.00 93.38 101 GLY A CA 1
ATOM 807 C C . GLY A 1 101 ? 9.036 8.833 -9.496 1.00 93.38 101 GLY A C 1
ATOM 808 O O . GLY A 1 101 ? 7.879 8.854 -9.059 1.00 93.38 101 GLY A O 1
ATOM 809 N N . ILE A 1 102 ? 10.094 8.858 -8.686 1.00 93.75 102 ILE A N 1
ATOM 810 C CA . ILE A 1 102 ? 9.961 8.952 -7.228 1.00 93.75 102 ILE A CA 1
ATOM 811 C C . ILE A 1 102 ? 9.362 10.287 -6.801 1.00 93.75 102 ILE A C 1
ATOM 813 O O . ILE A 1 102 ? 8.786 10.339 -5.733 1.00 93.75 102 ILE A O 1
ATOM 817 N N . TYR A 1 103 ? 9.454 11.347 -7.606 1.00 93.94 103 TYR A N 1
ATOM 818 C CA . TYR A 1 103 ? 8.813 12.635 -7.312 1.00 93.94 103 TYR A CA 1
ATOM 819 C C . TYR A 1 103 ? 7.316 12.671 -7.666 1.00 93.94 103 TYR A C 1
ATOM 821 O O . TYR A 1 103 ? 6.645 13.656 -7.365 1.00 93.94 103 TYR A O 1
ATOM 829 N N . GLY A 1 104 ? 6.794 11.613 -8.292 1.00 93.69 104 GLY A N 1
ATOM 830 C CA . GLY A 1 104 ? 5.385 11.454 -8.645 1.00 93.69 104 GLY A CA 1
ATOM 831 C C . GLY A 1 104 ? 4.757 10.251 -7.945 1.00 93.69 104 GLY A C 1
ATOM 832 O O . GLY A 1 104 ? 4.783 10.149 -6.714 1.00 93.69 104 GLY A O 1
ATOM 833 N N . THR A 1 105 ? 4.192 9.320 -8.719 1.00 92.31 105 THR A N 1
ATOM 834 C CA . THR A 1 105 ? 3.403 8.186 -8.188 1.00 92.31 105 THR A CA 1
ATOM 835 C C . THR A 1 105 ? 4.196 7.311 -7.215 1.00 92.31 105 THR A C 1
ATOM 837 O O . THR A 1 105 ? 3.640 6.736 -6.275 1.00 92.31 105 THR A O 1
ATOM 840 N N . PHE A 1 106 ? 5.510 7.210 -7.400 1.00 91.38 106 PHE A N 1
ATOM 841 C CA . PHE A 1 106 ? 6.332 6.250 -6.671 1.00 91.38 106 PHE A CA 1
ATOM 842 C C . PHE A 1 106 ? 6.972 6.782 -5.395 1.00 91.38 106 PHE A C 1
ATOM 844 O O . PHE A 1 106 ? 7.692 6.037 -4.723 1.00 91.38 106 PHE A O 1
ATOM 851 N N . ILE A 1 107 ? 6.684 8.027 -5.010 1.00 91.50 107 ILE A N 1
ATOM 852 C CA . ILE A 1 107 ? 7.229 8.626 -3.788 1.00 91.50 107 ILE A CA 1
ATOM 853 C C . ILE A 1 107 ? 6.964 7.740 -2.564 1.00 91.50 107 ILE A C 1
ATOM 855 O O . ILE A 1 107 ? 7.854 7.469 -1.758 1.00 91.50 107 ILE A O 1
ATOM 859 N N . SER A 1 108 ? 5.744 7.200 -2.463 1.00 88.50 108 SER A N 1
ATOM 860 C CA . SER A 1 108 ? 5.337 6.352 -1.342 1.00 88.50 108 SER A CA 1
ATOM 861 C C . SER A 1 108 ? 6.095 5.027 -1.322 1.00 88.50 108 SER A C 1
ATOM 863 O O . SER A 1 108 ? 6.505 4.578 -0.252 1.00 88.50 108 SER A O 1
ATOM 865 N N . ALA A 1 109 ? 6.311 4.424 -2.495 1.00 86.81 109 ALA A N 1
ATOM 866 C CA . ALA A 1 109 ? 7.049 3.173 -2.613 1.00 86.81 109 ALA A CA 1
ATOM 867 C C . ALA A 1 109 ? 8.509 3.363 -2.183 1.00 86.81 109 ALA A C 1
ATOM 869 O O . ALA A 1 109 ? 9.006 2.592 -1.362 1.00 86.81 109 ALA A O 1
ATOM 870 N N . LYS A 1 110 ? 9.157 4.447 -2.637 1.00 87.12 110 LYS A N 1
ATOM 871 C CA . LYS A 1 110 ? 10.531 4.794 -2.246 1.00 87.12 110 LYS A CA 1
ATOM 872 C C . LYS A 1 110 ? 10.655 5.003 -0.737 1.00 87.12 110 LYS A C 1
ATOM 874 O O . LYS A 1 110 ? 11.489 4.360 -0.106 1.00 87.12 110 LYS A O 1
ATOM 879 N N . TYR A 1 111 ? 9.795 5.832 -0.138 1.00 88.38 111 TYR A N 1
ATOM 880 C CA . TYR A 1 111 ? 9.832 6.100 1.308 1.00 88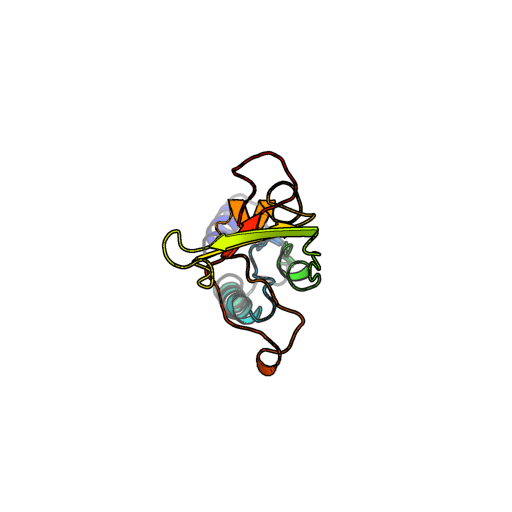.38 111 TYR A CA 1
ATOM 881 C C . TYR A 1 111 ? 9.556 4.867 2.169 1.00 88.38 111 TYR A C 1
ATOM 883 O O . TYR A 1 111 ? 10.069 4.763 3.279 1.00 88.38 111 TYR A O 1
ATOM 891 N N . ARG A 1 112 ? 8.739 3.933 1.677 1.00 86.12 112 ARG A N 1
ATOM 892 C CA . ARG A 1 112 ? 8.422 2.680 2.378 1.00 86.12 112 ARG A CA 1
ATOM 893 C C . ARG A 1 112 ? 9.404 1.555 2.064 1.00 86.12 112 ARG A C 1
ATOM 895 O O . ARG A 1 112 ? 9.188 0.439 2.530 1.00 86.12 112 ARG A O 1
ATOM 902 N N . ASN A 1 113 ? 10.439 1.832 1.270 1.00 86.38 113 ASN A N 1
ATOM 903 C CA . ASN A 1 113 ? 11.388 0.845 0.767 1.00 86.38 113 ASN A CA 1
ATOM 904 C C . ASN A 1 113 ? 10.680 -0.367 0.123 1.00 86.38 113 ASN A C 1
ATOM 906 O O . ASN A 1 113 ? 11.085 -1.517 0.302 1.00 86.38 113 ASN A O 1
ATOM 910 N N . GLN A 1 114 ? 9.569 -0.103 -0.573 1.00 83.81 114 GLN A N 1
ATOM 911 C CA . GLN A 1 114 ? 8.780 -1.114 -1.266 1.00 83.81 114 GLN A CA 1
ATOM 912 C C . GLN A 1 114 ? 9.394 -1.387 -2.641 1.00 83.81 114 GLN A C 1
ATOM 914 O O . GLN A 1 114 ? 9.689 -0.436 -3.369 1.00 83.81 114 GLN A O 1
ATOM 919 N N . PRO A 1 115 ? 9.562 -2.663 -3.026 1.00 79.88 115 PRO A N 1
ATOM 920 C CA . PRO A 1 115 ? 10.074 -2.997 -4.343 1.00 79.88 115 PRO A CA 1
ATOM 921 C C . PRO A 1 115 ? 9.081 -2.557 -5.421 1.00 79.88 115 PRO A C 1
ATOM 923 O O . PRO A 1 115 ? 7.878 -2.816 -5.322 1.00 79.88 115 PRO A O 1
ATOM 926 N N . VAL A 1 116 ? 9.590 -1.923 -6.475 1.00 78.81 116 VAL A N 1
ATOM 927 C CA . VAL A 1 116 ? 8.813 -1.695 -7.695 1.00 78.81 116 VAL A CA 1
ATOM 928 C C . VAL A 1 116 ? 8.860 -2.977 -8.518 1.00 78.81 116 VAL A C 1
ATOM 930 O O . VAL A 1 116 ? 9.927 -3.404 -8.950 1.00 78.81 116 VAL A O 1
ATOM 933 N N . ASN A 1 117 ? 7.697 -3.593 -8.725 1.00 80.75 117 ASN A N 1
ATOM 934 C CA . ASN A 1 117 ? 7.555 -4.822 -9.503 1.00 80.75 117 ASN A CA 1
ATOM 935 C C . ASN A 1 117 ? 6.949 -4.484 -10.874 1.00 80.75 117 ASN A C 1
ATOM 937 O O . ASN A 1 117 ? 5.722 -4.480 -11.003 1.00 80.75 117 ASN A O 1
ATOM 941 N N . PRO A 1 118 ? 7.765 -4.151 -11.893 1.00 85.19 118 PRO A N 1
ATOM 942 C CA . PRO A 1 118 ? 7.243 -3.835 -13.213 1.00 85.19 118 PRO A CA 1
ATOM 943 C C . PRO A 1 118 ? 6.585 -5.072 -13.830 1.00 85.19 118 PRO A C 1
ATOM 945 O O . PRO A 1 118 ? 7.174 -6.153 -13.883 1.00 85.19 118 PRO A O 1
ATOM 948 N N . ILE A 1 119 ? 5.369 -4.894 -14.340 1.00 85.44 119 ILE A N 1
ATOM 949 C CA . ILE A 1 119 ? 4.686 -5.901 -15.151 1.00 85.44 119 ILE A CA 1
ATOM 950 C C . ILE A 1 119 ? 4.960 -5.561 -16.615 1.00 85.44 119 ILE A C 1
ATOM 952 O O . ILE A 1 119 ? 4.625 -4.476 -17.087 1.00 85.44 119 ILE A O 1
ATOM 956 N N . ILE A 1 120 ? 5.599 -6.484 -17.332 1.00 83.56 120 ILE A N 1
ATOM 957 C CA . ILE A 1 120 ? 5.866 -6.331 -18.763 1.00 83.56 120 ILE A CA 1
ATOM 958 C C . ILE A 1 120 ? 4.643 -6.817 -19.538 1.00 83.56 120 ILE A C 1
ATOM 960 O O . ILE A 1 120 ? 4.157 -7.917 -19.305 1.00 83.56 120 ILE A O 1
ATOM 964 N N . TRP A 1 121 ? 4.155 -5.988 -20.460 1.00 81.12 121 TRP A N 1
ATOM 965 C CA . TRP A 1 121 ? 2.957 -6.277 -21.257 1.00 81.12 121 TRP A CA 1
ATOM 966 C C . TRP A 1 121 ? 3.134 -7.429 -22.257 1.00 81.12 121 TRP A C 1
ATOM 968 O O . TRP A 1 121 ? 2.150 -8.024 -22.679 1.00 81.12 121 TRP A O 1
ATOM 978 N N . LYS A 1 122 ? 4.376 -7.725 -22.658 1.00 84.44 122 LYS A N 1
ATOM 979 C CA . LYS A 1 122 ? 4.699 -8.836 -23.558 1.00 84.44 122 LYS A CA 1
ATOM 980 C C . LYS A 1 122 ? 4.747 -10.153 -22.798 1.00 84.44 122 LYS A C 1
ATOM 982 O O . LYS A 1 122 ? 5.277 -10.206 -21.686 1.00 84.44 122 LYS A O 1
ATOM 987 N N . GLU A 1 123 ? 4.282 -11.223 -23.437 1.00 83.06 123 GLU A N 1
ATOM 988 C CA . GLU A 1 123 ? 4.471 -12.569 -22.909 1.00 83.06 123 GLU A CA 1
ATOM 989 C C . GLU A 1 123 ? 5.958 -12.907 -22.792 1.00 83.06 123 GLU A C 1
ATOM 991 O O . GLU A 1 123 ? 6.795 -12.455 -23.579 1.00 83.06 123 GLU A O 1
ATOM 996 N N . ARG A 1 124 ? 6.308 -13.733 -21.798 1.00 79.12 124 ARG A N 1
ATOM 997 C CA . ARG A 1 124 ? 7.709 -14.115 -21.568 1.00 79.12 124 ARG A CA 1
ATOM 998 C C . ARG A 1 124 ? 8.319 -14.846 -22.765 1.00 79.12 124 ARG A C 1
ATOM 1000 O O . ARG A 1 124 ? 9.510 -14.680 -22.995 1.00 79.12 124 ARG A O 1
ATOM 1007 N N . GLY A 1 125 ? 7.522 -15.615 -23.513 1.00 82.94 125 GLY A N 1
ATOM 1008 C CA . GLY A 1 125 ? 7.972 -16.316 -24.722 1.00 82.94 125 GLY A CA 1
ATOM 1009 C C . GLY A 1 125 ? 8.373 -15.378 -25.863 1.00 82.94 125 GLY A C 1
ATOM 1010 O O . GLY A 1 125 ? 9.246 -15.720 -26.653 1.00 82.94 125 GLY A O 1
ATOM 1011 N N . ASP A 1 126 ? 7.812 -14.168 -25.881 1.00 87.81 126 ASP A N 1
ATOM 1012 C CA . ASP A 1 126 ? 8.086 -13.135 -26.886 1.00 87.81 126 ASP A CA 1
ATOM 1013 C C . ASP A 1 126 ? 9.152 -12.127 -26.425 1.00 87.81 126 ASP A C 1
ATOM 1015 O O . ASP A 1 126 ? 9.475 -11.157 -27.124 1.00 87.81 126 ASP A O 1
ATOM 1019 N N . CYS A 1 127 ? 9.678 -12.306 -25.211 1.00 85.81 127 CYS A N 1
ATOM 1020 C CA . CYS A 1 127 ? 10.735 -11.466 -24.672 1.00 85.81 127 CYS A CA 1
ATOM 1021 C C . CYS A 1 127 ? 12.103 -11.904 -25.208 1.00 85.81 127 CYS A C 1
ATOM 1023 O O . CYS A 1 127 ? 12.415 -13.086 -25.313 1.00 85.81 127 CYS A O 1
ATOM 1025 N N . GLY A 1 128 ? 12.949 -10.917 -25.511 1.00 85.88 128 GLY A N 1
ATOM 1026 C CA . GLY A 1 128 ? 14.357 -11.157 -25.812 1.00 85.88 128 GLY A CA 1
ATOM 1027 C C . GLY A 1 128 ? 15.179 -11.493 -24.557 1.00 85.88 128 GLY A C 1
ATOM 1028 O O . GLY A 1 128 ? 14.623 -11.687 -23.473 1.00 85.88 128 GLY A O 1
ATOM 1029 N N . PRO A 1 129 ? 16.517 -11.518 -24.678 1.00 88.25 129 PRO A N 1
ATOM 1030 C CA . PRO A 1 129 ? 17.399 -11.786 -23.550 1.00 88.25 129 PRO A CA 1
ATOM 1031 C C . PRO A 1 129 ? 17.180 -10.808 -22.388 1.00 88.25 129 PRO A C 1
ATOM 1033 O O . PRO A 1 129 ? 16.886 -9.626 -22.591 1.00 88.25 129 PRO A O 1
ATOM 1036 N N . ALA A 1 130 ? 17.359 -11.304 -21.165 1.00 89.62 130 ALA A N 1
ATOM 1037 C CA . ALA A 1 130 ? 17.319 -10.483 -19.963 1.00 89.62 130 ALA A CA 1
ATOM 1038 C C . ALA A 1 130 ? 18.665 -9.780 -19.741 1.00 89.62 130 ALA A C 1
ATOM 1040 O O . AL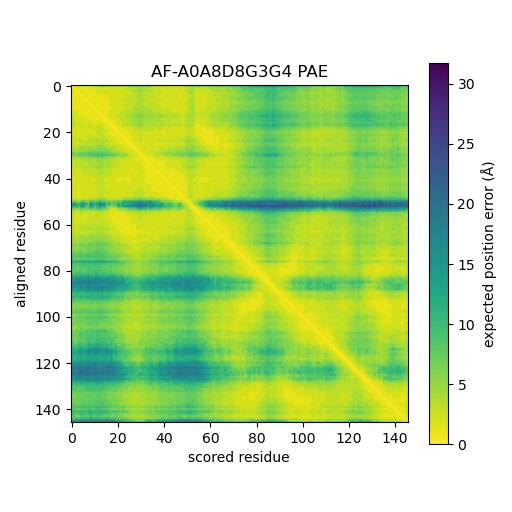A A 1 130 ? 19.726 -10.374 -19.932 1.00 89.62 130 ALA A O 1
ATOM 1041 N N . TYR A 1 131 ? 18.612 -8.530 -19.283 1.00 92.12 131 TYR A N 1
ATOM 1042 C CA . TYR A 1 131 ? 19.794 -7.726 -18.979 1.00 92.12 131 TYR A CA 1
ATOM 1043 C C . TYR A 1 131 ? 19.662 -7.071 -17.608 1.00 92.12 131 TYR A C 1
ATOM 1045 O O . TYR A 1 131 ? 18.559 -6.710 -17.185 1.00 92.12 131 TYR A O 1
ATOM 1053 N N . SER A 1 132 ? 20.800 -6.858 -16.940 1.00 93.50 132 SER A N 1
ATOM 1054 C CA . SER A 1 132 ? 20.851 -6.024 -15.737 1.00 93.50 132 SER A CA 1
ATOM 1055 C C . SER A 1 132 ? 20.288 -4.642 -16.061 1.00 93.50 132 SER A C 1
ATOM 1057 O O . SER A 1 132 ? 20.675 -4.027 -17.057 1.00 93.50 132 SER A O 1
ATOM 1059 N N . THR A 1 133 ? 19.331 -4.175 -15.262 1.00 93.06 133 THR A N 1
ATOM 1060 C CA . THR A 1 133 ? 18.527 -2.998 -15.599 1.00 93.06 133 THR A CA 1
ATOM 1061 C C . THR A 1 133 ? 18.418 -2.043 -14.416 1.00 93.06 133 THR A C 1
ATOM 1063 O O . THR A 1 133 ? 18.305 -2.476 -13.274 1.00 93.06 133 THR A O 1
ATOM 1066 N N . THR A 1 134 ? 18.444 -0.739 -14.691 1.00 93.31 134 THR A N 1
ATOM 1067 C CA . THR A 1 134 ? 18.047 0.304 -13.731 1.00 93.31 134 THR A CA 1
ATOM 1068 C C . THR A 1 134 ? 16.954 1.160 -14.358 1.00 93.31 134 THR A C 1
ATOM 1070 O O . THR A 1 134 ? 17.029 1.493 -15.543 1.00 93.31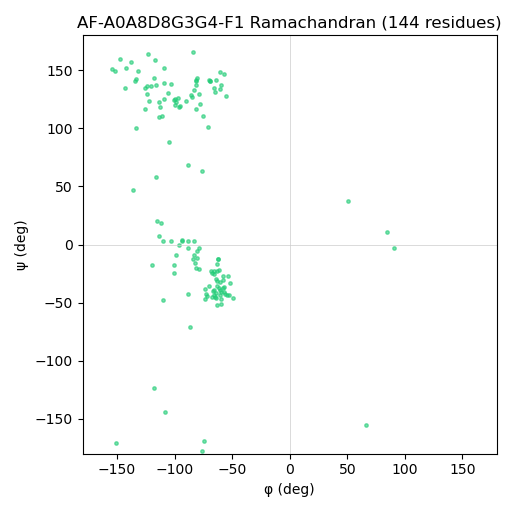 134 THR A O 1
ATOM 1073 N N . LEU A 1 135 ? 15.930 1.474 -13.571 1.00 93.19 135 LEU A N 1
ATOM 1074 C CA . LEU A 1 135 ? 14.768 2.241 -14.002 1.00 93.19 135 LEU A CA 1
ATOM 1075 C C . LEU A 1 135 ? 14.866 3.651 -13.418 1.00 93.19 135 LEU A C 1
ATOM 1077 O O . LEU A 1 135 ? 15.098 3.800 -12.219 1.00 93.19 135 LEU A O 1
ATOM 1081 N N . PHE A 1 136 ? 14.693 4.662 -14.261 1.00 94.94 136 PHE A N 1
ATOM 1082 C CA . PHE A 1 136 ? 14.793 6.073 -13.895 1.00 94.94 136 PHE A CA 1
ATOM 1083 C C . PHE A 1 136 ? 13.462 6.783 -14.118 1.00 94.94 136 PHE A C 1
ATOM 1085 O O . PHE A 1 136 ? 12.766 6.501 -15.099 1.00 94.94 136 PHE A O 1
ATOM 1092 N N . GLY A 1 137 ? 13.141 7.717 -13.229 1.00 95.38 137 GLY A N 1
ATOM 1093 C CA . GLY A 1 137 ? 12.093 8.702 -13.451 1.00 95.38 137 GLY A CA 1
ATOM 1094 C C . GLY A 1 137 ? 12.527 9.816 -14.415 1.00 95.38 137 GLY A C 1
ATOM 1095 O O . GLY A 1 137 ? 13.627 9.774 -14.978 1.00 95.38 137 GLY A O 1
ATOM 1096 N N . PRO A 1 138 ? 11.651 10.808 -14.650 1.00 95.94 138 PRO A N 1
ATOM 1097 C CA . PRO A 1 138 ? 11.831 11.805 -15.702 1.00 95.94 138 PRO A CA 1
ATOM 1098 C C . PRO A 1 138 ? 12.729 12.981 -15.302 1.00 95.94 138 PRO A C 1
ATOM 1100 O O . PRO A 1 138 ? 13.000 13.843 -16.141 1.00 95.94 138 PRO A O 1
ATOM 1103 N N . THR A 1 139 ? 13.115 13.098 -14.030 1.00 95.44 139 THR A N 1
ATOM 1104 C CA . THR A 1 139 ? 13.775 14.311 -13.534 1.00 95.44 139 THR A CA 1
ATOM 1105 C C . THR A 1 139 ? 15.284 14.312 -13.791 1.00 95.44 139 THR A C 1
ATOM 1107 O O . THR A 1 139 ? 15.900 13.295 -14.102 1.00 95.44 139 THR A O 1
ATOM 1110 N N . CYS A 1 140 ? 15.906 15.486 -13.649 1.00 94.94 140 CYS A N 1
ATOM 1111 C CA . CYS A 1 140 ? 17.363 15.633 -13.715 1.00 94.94 140 CYS A CA 1
ATOM 1112 C C . CYS A 1 140 ? 18.077 15.208 -12.417 1.00 94.94 140 CYS A C 1
ATOM 1114 O O . CYS A 1 140 ? 19.307 15.273 -12.364 1.00 94.94 140 CYS A O 1
ATOM 1116 N N . ASP A 1 141 ? 17.343 14.826 -11.366 1.00 95.00 141 ASP A N 1
ATOM 1117 C CA . ASP A 1 141 ? 17.940 14.355 -10.118 1.00 95.00 141 ASP A CA 1
ATOM 1118 C C . ASP A 1 141 ? 18.417 12.908 -10.292 1.00 95.00 141 ASP A C 1
ATOM 1120 O O . ASP A 1 141 ? 17.633 12.004 -10.575 1.00 95.00 141 ASP A O 1
ATOM 1124 N N . GLY A 1 142 ? 19.715 12.668 -10.085 1.00 92.00 142 GLY A N 1
ATOM 1125 C CA . GLY A 1 142 ? 20.297 11.325 -10.159 1.00 92.00 142 GLY A CA 1
ATOM 1126 C C . GLY A 1 142 ? 19.733 10.339 -9.128 1.00 92.00 142 GLY A C 1
ATOM 1127 O O . GLY A 1 142 ? 19.973 9.139 -9.251 1.00 92.00 142 GLY A O 1
ATOM 1128 N N . SER A 1 143 ? 18.990 10.827 -8.134 1.00 92.06 143 SER A N 1
ATOM 1129 C CA . SER A 1 143 ? 18.307 10.038 -7.105 1.00 92.06 143 SER A CA 1
ATOM 1130 C C . SER A 1 143 ? 16.942 9.512 -7.554 1.00 92.06 143 SER A C 1
ATOM 1132 O O . SER A 1 143 ? 16.396 8.634 -6.884 1.00 92.06 143 SER A O 1
ATOM 1134 N N . ASP A 1 144 ? 16.399 10.007 -8.673 1.00 94.38 144 ASP A N 1
ATOM 1135 C CA . ASP A 1 144 ? 15.112 9.603 -9.251 1.00 94.38 144 ASP A CA 1
ATOM 1136 C C . ASP A 1 144 ? 15.211 8.252 -9.970 1.00 94.38 144 ASP A C 1
ATOM 1138 O O . ASP A 1 144 ? 15.069 8.136 -11.188 1.00 94.38 144 ASP A O 1
ATOM 1142 N N . PHE A 1 145 ? 15.513 7.211 -9.198 1.00 91.25 145 PHE A N 1
ATOM 1143 C CA . PHE A 1 145 ? 15.603 5.836 -9.671 1.00 91.25 145 PHE A CA 1
ATOM 1144 C C . PHE A 1 145 ? 14.958 4.846 -8.694 1.00 91.25 145 PHE A C 1
ATOM 1146 O O . PHE A 1 145 ? 14.837 5.098 -7.481 1.00 91.25 145 PHE A O 1
ATOM 1153 N N . PHE A 1 146 ? 14.584 3.697 -9.258 1.00 83.38 146 PHE A N 1
ATOM 1154 C CA . PHE A 1 146 ? 13.983 2.550 -8.575 1.00 83.38 146 PHE A CA 1
ATOM 1155 C C . PHE A 1 146 ? 15.011 1.466 -8.268 1.00 83.38 146 PHE A C 1
ATOM 1157 O O . PHE A 1 146 ? 15.824 1.144 -9.168 1.00 83.38 146 PHE A O 1
#

pLDDT: mean 92.01, std 5.08, range [68.62, 97.88]

Radius of gyration: 24.88 Å; Cα contacts (8 Å, |Δi|>4): 176; chains: 1; bounding box: 61×32×66 Å

Mean predicted aligned error: 5.61 Å

Organism: Culex pipiens (NCBI:txid7175)

Solvent-accessible surface area (backbone atoms only — not comparable to full-atom values): 9100 Å² total; per-residue (Å²): 103,71,70,46,58,52,50,55,54,35,44,77,73,74,41,81,81,46,70,47,77,70,46,52,86,54,68,20,52,86,89,54,66,65,63,82,51,50,58,60,50,51,54,47,43,54,72,65,50,71,80,54,88,72,56,45,82,47,66,50,65,55,50,41,76,54,53,58,78,64,82,91,84,78,61,75,79,43,77,48,81,42,52,40,95,89,40,76,89,43,70,63,37,37,39,40,27,22,83,57,23,45,92,50,88,37,35,62,37,60,78,66,72,48,83,85,79,85,82,71,93,64,55,75,89,78,51,76,87,88,64,52,70,47,46,28,20,65,64,92,53,92,76,32,55,108

InterPro domains:
  IPR002433 Ornithine decarboxylase [PTHR11482] (4-144)
  IPR009006 Alanine racemase/group IV decarboxylase, C-terminal [G3DSA:2.40.37.10] (63-146)
  IPR009006 Alanine racemase/group IV decarboxylase, C-terminal [SSF50621] (47-146)
  IPR022643 Orn/DAP/Arg decarboxylase 2, C-terminal [PF00278] (70-146)
  IPR022644 Orn/DAP/Arg decarboxylase 2, N-terminal [PF02784] (5-67)
  IPR029066 PLP-binding barrel [G3DSA:3.20.20.10] (1-62)
  IPR029066 PLP-binding barrel [SSF51419] (4-67)

Secondary structure (DSSP, 8-state):
-HHHHHHHHHHHTT----EEE--------TT--THHHHHHHHHHHHHH-TT-TTPEEE---SHHHHSTT------EEEEEEEE-SS-TT-EEEEEEEES--TTTTTHHHHHTTPPP-PPPSS-GGG-----EEEEE-SSS-TT-B-